Protein AF-A0A0A0KUV8-F1 (afdb_monomer)

Solvent-accessible surface area (backbone atoms only — not comparable to full-atom values): 6748 Å² total; per-residue (Å²): 135,83,84,74,81,71,71,71,56,61,57,55,53,50,52,52,52,51,50,50,51,52,51,51,51,51,49,51,52,51,52,51,51,54,52,56,64,53,48,68,57,50,56,54,52,50,56,54,51,54,50,55,53,51,50,54,52,49,53,54,52,50,32,60,76,71,64,42,37,48,42,76,85,82,55,50,79,42,79,81,94,67,88,70,51,74,42,73,45,98,88,69,51,51,26,27,61,82,77,41,45,76,58,52,99,83,66,76,76,88,127

Nearest PDB structures (foldseek):
  7m4m-assembly2_B  TM=6.767E-01  e=3.818E-03  Homo sapiens
  7m4m-assembly1_A  TM=6.383E-01  e=3.567E-03  Homo sapiens
  7m4n-assembly2_B  TM=6.510E-01  e=1.824E-02  Homo sapiens
  7m4o-assembly1_A  TM=6.230E-01  e=2.236E-02  Homo sapiens
  7m4n-assembly1_A  TM=6.030E-01  e=2.562E-02  Homo sapiens

pLDDT: mean 83.71, std 13.89, range [40.53, 96.44]

InterPro domains:
  IPR002867 IBR domain [PF01485] (62-109)
  IPR031127 E3 ubiquitin ligase RBR family [PTHR11685] (54-103)

Structure (mmCIF, N/CA/C/O backbone):
data_AF-A0A0A0KUV8-F1
#
_entry.id   AF-A0A0A0KUV8-F1
#
loop_
_atom_site.group_PDB
_atom_site.id
_atom_site.type_symbol
_atom_site.label_atom_id
_atom_site.label_alt_id
_atom_site.label_comp_id
_atom_site.label_asym_id
_atom_site.label_entity_id
_atom_site.label_seq_id
_atom_site.pdbx_PDB_ins_code
_atom_site.Cartn_x
_atom_site.Cartn_y
_atom_site.Cartn_z
_atom_site.occupancy
_atom_site.B_iso_or_equiv
_atom_site.auth_seq_id
_atom_site.auth_comp_id
_atom_site.auth_asym_id
_atom_site.auth_atom_id
_atom_site.pdbx_PDB_model_num
ATOM 1 N N . MET A 1 1 ? -65.219 18.310 61.272 1.00 40.53 1 MET A N 1
ATOM 2 C CA . MET A 1 1 ? -63.975 18.669 60.551 1.00 40.53 1 MET A CA 1
ATOM 3 C C . MET A 1 1 ? -64.174 18.464 59.055 1.00 40.53 1 MET A C 1
ATOM 5 O O . MET A 1 1 ? -64.633 17.396 58.676 1.00 40.53 1 MET A O 1
ATOM 9 N N . ARG A 1 2 ? -63.861 19.456 58.209 1.00 44.06 2 ARG A N 1
ATOM 10 C CA . ARG A 1 2 ? -63.798 19.262 56.747 1.00 44.06 2 ARG A CA 1
ATOM 11 C C . ARG A 1 2 ? -62.391 18.770 56.379 1.00 44.06 2 ARG A C 1
ATOM 13 O O . ARG A 1 2 ? -61.445 19.455 56.762 1.00 44.06 2 ARG A O 1
ATOM 20 N N . PRO A 1 3 ? -62.220 17.637 55.678 1.00 51.62 3 PRO A N 1
ATOM 21 C CA . PRO A 1 3 ? -60.899 17.212 55.233 1.00 51.62 3 PRO A CA 1
ATOM 22 C C . PRO A 1 3 ? -60.400 18.121 54.095 1.00 51.62 3 PRO A C 1
ATOM 24 O O . PRO A 1 3 ? -61.163 18.518 53.211 1.00 51.62 3 PRO A O 1
ATOM 27 N N . CYS A 1 4 ? -59.120 18.496 54.157 1.00 47.84 4 CYS A N 1
ATOM 28 C CA . CYS A 1 4 ? -58.448 19.381 53.205 1.00 47.84 4 CYS A CA 1
ATOM 29 C C . CYS A 1 4 ? -58.255 18.694 51.841 1.00 47.84 4 CYS A C 1
ATOM 31 O O . CYS A 1 4 ? -57.723 17.589 51.770 1.00 47.84 4 CYS A O 1
ATOM 33 N N . LYS A 1 5 ? -58.611 19.385 50.749 1.00 54.66 5 LYS A N 1
ATOM 34 C CA . LYS A 1 5 ? -58.499 18.907 49.353 1.00 54.66 5 LYS A CA 1
ATOM 35 C C . LYS A 1 5 ? -57.054 18.642 48.880 1.00 54.66 5 LYS A C 1
ATOM 37 O O . LYS A 1 5 ? -56.865 18.026 47.840 1.00 54.66 5 LYS A O 1
ATOM 42 N N . ASN A 1 6 ? -56.044 19.063 49.645 1.00 56.22 6 ASN A N 1
ATOM 43 C CA . ASN A 1 6 ? -54.643 19.107 49.203 1.00 56.22 6 ASN A CA 1
ATOM 44 C C . ASN A 1 6 ? -53.8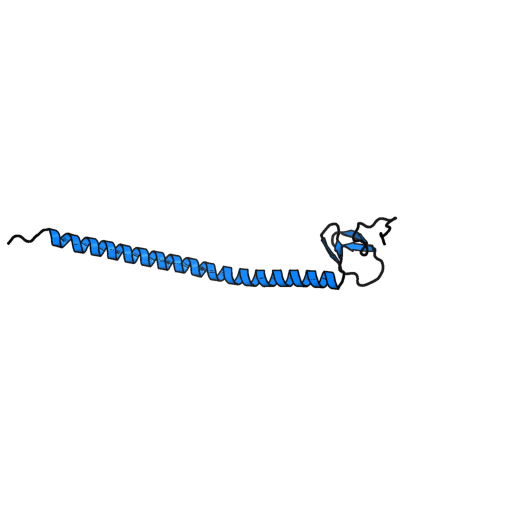84 17.768 49.299 1.00 56.22 6 ASN A C 1
ATOM 46 O O . ASN A 1 6 ? -52.790 17.661 48.757 1.00 56.22 6 ASN A O 1
ATOM 50 N N . ALA A 1 7 ? -54.427 16.743 49.964 1.00 48.47 7 ALA A N 1
ATOM 51 C CA . ALA A 1 7 ? -53.744 15.450 50.101 1.00 48.47 7 ALA A CA 1
ATOM 52 C C . ALA A 1 7 ? -53.826 14.570 48.835 1.00 48.47 7 ALA A C 1
ATOM 54 O O . ALA A 1 7 ? -53.035 13.649 48.673 1.00 48.47 7 ALA A O 1
ATOM 55 N N . MET A 1 8 ? -54.754 14.868 47.917 1.00 48.50 8 MET A N 1
ATOM 56 C CA . MET A 1 8 ? -55.062 14.022 46.753 1.00 48.50 8 MET A CA 1
ATOM 57 C C . MET A 1 8 ? -54.264 14.391 45.482 1.00 48.50 8 MET A C 1
ATOM 59 O O . MET A 1 8 ? -54.357 13.705 44.464 1.00 48.50 8 MET A O 1
ATOM 63 N N . GLU A 1 9 ? -53.466 15.463 45.534 1.00 52.78 9 GLU A N 1
ATOM 64 C CA . GLU A 1 9 ? -52.619 15.936 44.424 1.00 52.78 9 GLU A CA 1
ATOM 65 C C . GLU A 1 9 ? -51.208 15.302 44.455 1.00 52.78 9 GLU A C 1
ATOM 67 O O . GLU A 1 9 ? -50.595 15.089 43.410 1.00 52.78 9 GLU A O 1
ATOM 72 N N . LEU A 1 10 ? -50.709 14.945 45.648 1.00 53.06 10 LEU A N 1
ATOM 73 C CA . LEU A 1 10 ? -49.363 14.391 45.882 1.00 53.06 10 LEU A CA 1
ATOM 74 C C . LEU A 1 10 ? -49.197 12.940 45.403 1.00 53.06 10 LEU A C 1
ATOM 76 O O . LEU A 1 10 ? -48.111 12.549 44.983 1.00 53.06 10 LEU A O 1
ATOM 80 N N . GLU A 1 11 ? -50.260 12.136 45.410 1.00 54.56 1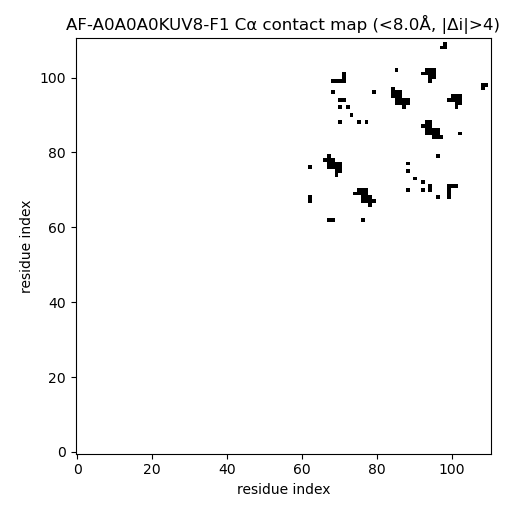1 GLU A N 1
ATOM 81 C CA . GLU A 1 11 ? -50.197 10.776 44.860 1.00 54.56 11 GLU A CA 1
ATOM 82 C C . GLU A 1 11 ? -50.198 10.782 43.325 1.00 54.56 11 GLU A C 1
ATOM 84 O O . GLU A 1 11 ? -49.495 9.988 42.701 1.00 54.56 11 GLU A O 1
ATOM 89 N N . LYS A 1 12 ? -50.913 11.721 42.691 1.00 60.47 12 LYS A N 1
ATOM 90 C CA . LYS A 1 12 ? -50.958 11.841 41.223 1.00 60.47 12 LYS A CA 1
ATOM 91 C C . LYS A 1 12 ? -49.612 12.268 40.641 1.00 60.47 12 LYS A C 1
ATOM 93 O O . LYS A 1 12 ? -49.195 11.734 39.614 1.00 60.47 12 LYS A O 1
ATOM 98 N N . THR A 1 13 ? -48.908 13.183 41.309 1.00 62.12 13 THR A N 1
ATOM 99 C CA . THR A 1 13 ? -47.541 13.568 40.929 1.00 62.12 13 THR A CA 1
ATOM 100 C C . THR A 1 13 ? -46.558 12.415 41.129 1.00 62.12 13 THR A C 1
ATOM 102 O O . THR A 1 13 ? -45.715 12.187 40.265 1.00 62.12 13 THR A O 1
ATOM 105 N N . LEU A 1 14 ? -46.709 11.615 42.192 1.00 68.94 14 LEU A N 1
ATOM 106 C CA . LEU A 1 14 ? -45.886 10.425 42.430 1.00 68.94 14 LEU A CA 1
ATOM 107 C C . LEU A 1 14 ? -46.087 9.346 41.350 1.00 68.94 14 LEU A C 1
ATOM 109 O O . LEU A 1 14 ? -45.110 8.785 40.853 1.00 68.94 14 LEU A O 1
ATOM 113 N N . PHE A 1 15 ? -47.333 9.089 40.937 1.00 73.38 15 PHE A N 1
ATOM 114 C CA . PHE A 1 15 ? -47.645 8.172 39.834 1.00 73.38 15 PHE A CA 1
ATOM 115 C C . PHE A 1 15 ? -47.064 8.655 38.503 1.00 73.38 15 PHE A C 1
ATOM 117 O O . PHE A 1 15 ? -46.488 7.861 37.758 1.00 73.38 15 PHE A O 1
ATOM 124 N N . PHE A 1 16 ? -47.154 9.956 38.229 1.00 75.94 16 PHE A N 1
ATOM 125 C CA . PHE A 1 16 ? -46.599 10.559 37.021 1.00 75.94 16 PHE A CA 1
ATOM 126 C C . PHE A 1 16 ? -45.065 10.464 36.978 1.00 75.94 16 PHE A C 1
ATOM 128 O O . PHE A 1 16 ? -44.494 10.066 35.965 1.00 75.94 16 PHE A O 1
ATOM 135 N N . VAL A 1 17 ? -44.390 10.733 38.100 1.00 79.38 17 VAL A N 1
ATOM 136 C CA . VAL A 1 17 ? -42.928 10.603 38.230 1.00 79.38 17 VAL A CA 1
ATOM 137 C C . VAL A 1 17 ? -42.482 9.140 38.132 1.00 79.38 17 VAL A C 1
ATOM 139 O O . VAL A 1 17 ? -41.486 8.848 37.474 1.00 79.38 17 VAL A O 1
ATOM 142 N N . LYS A 1 18 ? -43.233 8.196 38.716 1.00 85.06 18 LYS A N 1
ATOM 143 C CA . LYS A 1 18 ? -42.970 6.751 38.598 1.00 85.06 18 LYS A CA 1
ATOM 144 C C . LYS A 1 18 ? -43.112 6.271 37.149 1.00 85.06 18 LYS A C 1
ATOM 146 O O . LYS A 1 18 ? -42.288 5.491 36.676 1.00 85.06 18 LYS A O 1
ATOM 151 N N . TRP A 1 19 ? -44.134 6.753 36.441 1.00 85.19 19 TRP A N 1
ATOM 152 C CA . TRP A 1 19 ? -44.367 6.443 35.031 1.00 85.19 19 TRP A CA 1
ATOM 153 C C . TRP A 1 19 ? -43.253 7.002 34.143 1.00 85.19 19 TRP A C 1
ATOM 155 O O . TRP A 1 19 ? -42.695 6.274 33.324 1.00 85.19 19 TRP A O 1
ATOM 165 N N . LEU A 1 20 ? -42.854 8.254 34.377 1.00 88.31 20 LEU A N 1
ATOM 166 C CA . LEU A 1 20 ? -41.745 8.893 33.675 1.00 88.31 20 LEU A CA 1
ATOM 167 C C . LEU A 1 20 ? -40.411 8.178 33.936 1.00 88.31 20 LEU A C 1
ATOM 169 O O . LEU A 1 20 ? -39.649 7.953 33.003 1.00 88.31 20 LEU A O 1
ATOM 173 N N . PHE A 1 21 ? -40.143 7.760 35.175 1.00 91.75 21 PHE A N 1
ATOM 174 C CA . PHE A 1 21 ? -38.945 6.991 35.518 1.00 91.75 21 PHE A CA 1
ATOM 175 C C . PHE A 1 21 ? -38.911 5.634 34.806 1.00 91.75 21 PHE A C 1
ATOM 177 O O . PHE A 1 21 ? -37.886 5.270 34.238 1.00 91.75 21 PHE A O 1
ATOM 184 N N . ASN A 1 22 ? -40.035 4.913 34.767 1.00 85.62 22 ASN A N 1
ATOM 185 C CA . ASN A 1 22 ? -40.139 3.645 34.041 1.00 85.62 22 ASN A CA 1
ATOM 186 C C . ASN A 1 22 ? -39.985 3.833 32.524 1.00 85.62 22 ASN A C 1
ATOM 188 O O . ASN A 1 22 ? -39.334 3.022 31.868 1.00 85.62 22 ASN A O 1
ATOM 192 N N . PHE A 1 23 ? -40.540 4.913 31.970 1.00 91.44 23 PHE A N 1
ATOM 193 C CA . PHE A 1 23 ? -40.410 5.251 30.555 1.00 91.44 23 PHE A CA 1
ATOM 194 C C . PHE A 1 23 ? -38.963 5.598 30.184 1.00 91.44 23 PHE A C 1
ATOM 196 O O . PHE A 1 23 ? -38.423 5.058 29.220 1.00 91.44 23 PHE A O 1
ATOM 203 N N . ILE A 1 24 ? -38.305 6.434 30.990 1.00 94.62 24 ILE A N 1
ATOM 204 C CA . ILE A 1 24 ? -36.893 6.787 30.813 1.00 94.62 24 ILE A CA 1
ATOM 205 C C . ILE A 1 24 ? -36.010 5.547 30.977 1.00 94.62 24 ILE A C 1
ATOM 207 O O . ILE A 1 24 ? -35.138 5.319 30.147 1.00 94.62 24 ILE A O 1
ATOM 211 N N . LEU A 1 25 ? -36.252 4.710 31.988 1.00 93.44 25 LEU A N 1
ATOM 212 C CA . LEU A 1 25 ? -35.498 3.476 32.205 1.00 93.44 25 LEU A CA 1
ATOM 213 C C . LEU A 1 25 ? -35.649 2.514 31.019 1.00 93.44 25 LEU A C 1
ATOM 215 O O . LEU A 1 25 ? -34.655 1.980 30.533 1.00 93.44 25 LEU A O 1
ATOM 219 N N . SER A 1 26 ? -36.867 2.350 30.498 1.00 93.19 26 SER A N 1
ATOM 220 C CA . SER A 1 26 ? -37.131 1.542 29.303 1.00 93.19 26 SER A CA 1
ATOM 221 C C . SER A 1 26 ? -36.427 2.099 28.063 1.00 93.19 26 SER A C 1
ATOM 223 O O . SER A 1 26 ? -35.873 1.331 27.277 1.00 93.19 26 SER A O 1
ATOM 225 N N . LEU A 1 27 ? -36.422 3.424 27.885 1.00 94.19 27 LEU A N 1
ATOM 226 C CA . LEU A 1 27 ? -35.736 4.080 26.774 1.00 94.19 27 LEU A CA 1
ATOM 227 C C . LEU A 1 27 ? -34.216 3.908 26.882 1.00 94.19 27 LEU A C 1
ATOM 229 O O . LEU A 1 27 ? -33.571 3.564 25.898 1.00 94.19 27 LEU A O 1
ATOM 233 N N . VAL A 1 28 ? -33.646 4.080 28.077 1.00 93.62 28 VAL A N 1
ATOM 234 C CA . VAL A 1 28 ? -32.214 3.872 28.340 1.00 93.62 28 VAL A CA 1
ATOM 235 C C . VAL A 1 28 ? -31.818 2.420 28.071 1.00 93.62 28 VAL A C 1
ATOM 237 O O . VAL A 1 28 ? -30.821 2.188 27.393 1.00 93.62 28 VAL A O 1
ATOM 240 N N . ILE A 1 29 ? -32.613 1.442 28.518 1.00 91.81 29 ILE A N 1
ATOM 241 C CA . ILE A 1 29 ? -32.375 0.016 28.239 1.00 91.81 29 ILE A CA 1
ATOM 242 C C . ILE A 1 29 ? -32.399 -0.258 26.728 1.00 91.81 29 ILE A C 1
ATOM 244 O O . ILE A 1 29 ? -31.504 -0.930 26.213 1.00 91.81 29 ILE A O 1
ATOM 248 N N . TYR A 1 30 ? -33.375 0.294 26.001 1.00 90.81 30 TYR A N 1
ATOM 249 C CA . TYR A 1 30 ? -33.461 0.150 24.546 1.00 90.81 30 TYR A CA 1
ATOM 250 C C . TYR A 1 30 ? -32.261 0.785 23.826 1.00 90.81 30 TYR A C 1
ATOM 252 O O . TYR A 1 30 ? -31.675 0.172 22.934 1.00 90.81 30 TYR A O 1
ATOM 260 N N . LEU A 1 31 ? -31.838 1.980 24.248 1.00 90.19 31 LEU A N 1
ATOM 261 C CA . LEU A 1 31 ? -30.658 2.653 23.702 1.00 90.19 31 LEU A CA 1
ATOM 262 C C . LEU A 1 31 ? -29.370 1.862 23.970 1.00 90.19 31 LEU A C 1
ATOM 264 O O . LEU A 1 31 ? -28.550 1.732 23.066 1.00 90.19 31 LEU A O 1
ATOM 268 N N . VAL A 1 32 ? -29.207 1.285 25.166 1.00 89.56 32 VAL A N 1
ATOM 269 C CA . VAL A 1 32 ? -28.071 0.405 25.497 1.00 89.56 32 VAL A CA 1
ATOM 270 C C . VAL A 1 32 ? -28.083 -0.860 24.634 1.00 89.56 32 VAL A C 1
ATOM 272 O O . VAL A 1 32 ? -27.042 -1.273 24.128 1.00 89.56 32 VAL A O 1
ATOM 275 N N . TYR A 1 33 ? -29.250 -1.465 24.405 1.00 87.56 33 TYR A N 1
ATOM 276 C CA . TYR A 1 33 ? -29.371 -2.613 23.505 1.00 87.56 33 TYR A CA 1
ATOM 277 C C . TYR A 1 33 ? -28.946 -2.260 22.068 1.00 87.56 33 TYR A C 1
ATOM 279 O O . TYR A 1 33 ? -28.178 -2.998 21.446 1.00 87.56 33 TYR A O 1
ATOM 287 N N . LEU A 1 34 ? -29.375 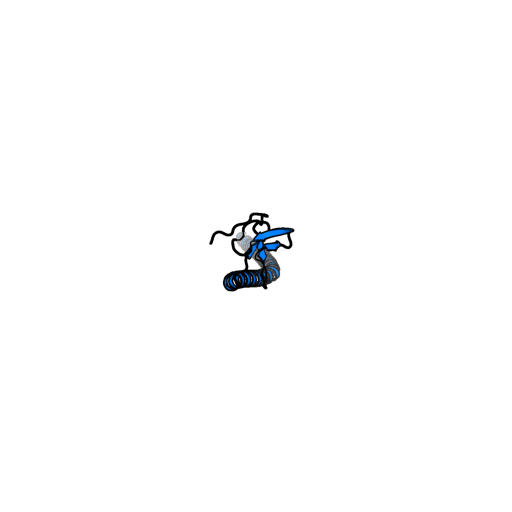-1.097 21.562 1.00 84.50 34 LEU A N 1
ATOM 288 C CA . LEU A 1 34 ? -28.969 -0.598 20.248 1.00 84.50 34 LEU A CA 1
ATOM 289 C C . LEU A 1 34 ? -27.459 -0.331 20.160 1.00 84.50 34 LEU A C 1
ATOM 291 O O . LEU A 1 34 ? -26.847 -0.688 19.156 1.00 84.50 34 LEU A O 1
ATOM 295 N N . THR A 1 35 ? -26.825 0.258 21.180 1.00 81.38 35 THR A N 1
ATOM 296 C CA . THR A 1 35 ? -25.373 0.514 21.150 1.00 81.38 35 THR A CA 1
ATOM 297 C C . THR A 1 35 ? -24.553 -0.775 21.218 1.00 81.38 35 THR A C 1
ATOM 299 O O . THR A 1 35 ? -23.622 -0.933 20.423 1.00 81.38 35 THR A O 1
ATOM 302 N N . LEU A 1 36 ? -24.941 -1.734 22.068 1.00 80.06 36 LEU A N 1
ATOM 303 C CA . LEU A 1 36 ? -24.309 -3.057 22.155 1.00 80.06 36 LEU A CA 1
ATOM 304 C C . LEU A 1 36 ? -24.398 -3.831 20.829 1.00 80.06 36 LEU A C 1
ATOM 306 O O . LEU A 1 36 ? -23.426 -4.469 20.416 1.00 80.06 36 LEU A O 1
ATOM 310 N N . ALA A 1 37 ? -25.524 -3.728 20.115 1.00 74.31 37 ALA A N 1
ATOM 311 C CA . ALA A 1 37 ? -25.691 -4.338 18.796 1.00 74.31 37 ALA A CA 1
ATOM 312 C C . ALA A 1 37 ? -24.734 -3.747 17.737 1.00 74.31 37 ALA A C 1
ATOM 314 O O . ALA A 1 37 ? -24.267 -4.465 16.847 1.00 74.31 37 ALA A O 1
ATOM 315 N N . VAL A 1 38 ? -24.388 -2.457 17.839 1.00 69.56 38 VAL A N 1
ATOM 316 C CA . VAL A 1 38 ? -23.439 -1.794 16.924 1.00 69.56 38 VAL A CA 1
ATOM 317 C C . VAL A 1 38 ? -21.977 -2.126 17.274 1.00 69.56 38 VAL A C 1
ATOM 319 O O . VAL A 1 38 ? -21.121 -2.187 16.384 1.00 69.56 38 VAL A O 1
ATOM 322 N N . ASP A 1 39 ? -21.663 -2.402 18.541 1.00 64.25 39 ASP A N 1
ATOM 323 C CA . ASP A 1 39 ? -20.298 -2.720 18.984 1.00 64.25 39 ASP A CA 1
ATOM 324 C C . ASP A 1 39 ? -19.761 -4.057 18.458 1.00 64.25 39 ASP A C 1
ATOM 326 O O . ASP A 1 39 ? -18.557 -4.180 18.202 1.00 64.25 39 ASP A O 1
ATOM 330 N N . HIS A 1 40 ? -20.634 -5.037 18.204 1.00 62.62 40 HIS A N 1
ATOM 331 C CA . HIS A 1 40 ? -20.216 -6.339 17.674 1.00 62.62 40 HIS A CA 1
ATOM 332 C C . HIS A 1 40 ? -19.594 -6.233 16.268 1.00 62.62 40 HIS A C 1
ATOM 334 O O . HIS A 1 40 ? -18.653 -6.953 15.939 1.00 62.62 40 HIS A O 1
ATOM 340 N N . LYS A 1 41 ? -20.059 -5.286 15.442 1.00 61.03 41 LYS A N 1
ATOM 341 C CA . LYS A 1 41 ? -19.500 -5.061 14.098 1.00 61.03 41 LYS A CA 1
ATOM 342 C C . LYS A 1 41 ? -18.268 -4.152 14.123 1.00 61.03 41 LYS A C 1
ATOM 344 O O . LYS A 1 41 ? -17.335 -4.374 13.355 1.00 61.03 41 LYS A O 1
ATOM 349 N N . ARG A 1 42 ? -18.212 -3.169 15.033 1.00 73.19 42 ARG A N 1
ATOM 350 C CA . ARG A 1 42 ? -17.094 -2.208 15.109 1.00 73.19 42 ARG A CA 1
ATOM 351 C C . ARG A 1 42 ? -15.777 -2.825 15.582 1.00 73.19 42 ARG A C 1
ATOM 353 O O . ARG A 1 42 ? -14.738 -2.516 15.002 1.00 73.19 42 ARG A O 1
ATOM 360 N N . LYS A 1 43 ? -15.795 -3.720 16.580 1.00 77.81 43 LYS A N 1
ATOM 361 C CA . LYS A 1 43 ? -14.563 -4.383 17.062 1.00 77.81 43 LYS A CA 1
ATOM 362 C C . LYS A 1 43 ? -13.903 -5.233 15.975 1.00 77.81 43 LYS A C 1
ATOM 364 O O . LYS A 1 43 ? -12.693 -5.140 15.786 1.00 77.81 43 LYS A O 1
ATOM 369 N N . ALA A 1 44 ? -14.698 -6.001 15.229 1.00 78.38 44 ALA A N 1
ATOM 370 C CA . ALA A 1 44 ? -14.202 -6.809 14.117 1.00 78.38 44 ALA A CA 1
ATOM 371 C C . ALA A 1 44 ? -13.583 -5.936 13.012 1.00 78.38 44 ALA A C 1
ATOM 373 O O . ALA A 1 44 ? -12.464 -6.202 12.583 1.00 78.38 44 ALA A O 1
ATOM 374 N N . VAL A 1 45 ? -14.255 -4.847 12.615 1.00 82.00 45 VAL A N 1
ATOM 375 C CA . VAL A 1 45 ? -13.736 -3.900 11.611 1.00 82.00 45 VAL A CA 1
ATOM 376 C C . VAL A 1 45 ? -12.414 -3.268 12.058 1.00 82.00 45 VAL A C 1
ATOM 378 O O . VAL A 1 45 ? -11.492 -3.176 11.252 1.00 82.00 45 VAL A O 1
ATOM 381 N N . ARG A 1 46 ? -12.278 -2.887 13.337 1.00 86.94 46 ARG A N 1
ATOM 382 C CA . ARG A 1 46 ? -11.029 -2.312 13.865 1.00 86.94 46 ARG A CA 1
ATOM 383 C C . ARG A 1 46 ? -9.863 -3.299 13.784 1.00 86.94 46 ARG A C 1
ATOM 385 O O . ARG A 1 46 ? -8.795 -2.938 13.305 1.00 86.94 46 ARG A O 1
ATOM 392 N N . ILE A 1 47 ? -10.088 -4.550 14.191 1.00 87.19 47 ILE A N 1
ATOM 393 C CA . ILE A 1 47 ? -9.071 -5.612 14.142 1.00 87.19 47 ILE A CA 1
ATOM 394 C C . ILE A 1 47 ? -8.657 -5.909 12.695 1.00 87.19 47 ILE A C 1
ATOM 396 O O . ILE A 1 47 ? -7.468 -6.051 12.417 1.00 87.19 47 ILE A O 1
ATOM 400 N N . ILE A 1 48 ? -9.623 -5.996 11.773 1.00 88.19 48 ILE A N 1
ATOM 401 C CA . ILE A 1 48 ? -9.349 -6.235 10.348 1.00 88.19 48 ILE A CA 1
ATOM 402 C C . ILE A 1 48 ? -8.517 -5.083 9.770 1.00 88.19 48 ILE A C 1
ATOM 404 O O . ILE A 1 48 ? -7.511 -5.339 9.116 1.00 88.19 48 ILE A O 1
ATOM 408 N N . MET A 1 49 ? -8.886 -3.834 10.066 1.00 84.94 49 MET A N 1
ATOM 409 C CA . MET A 1 49 ? -8.182 -2.642 9.583 1.00 84.94 49 MET A CA 1
ATOM 410 C C . MET A 1 49 ? -6.746 -2.541 10.120 1.00 84.94 49 MET A C 1
ATOM 412 O O . MET A 1 49 ? -5.820 -2.249 9.370 1.00 84.94 49 MET A O 1
ATOM 416 N N . GLU A 1 50 ? -6.526 -2.793 11.414 1.00 90.62 50 GLU A N 1
ATOM 417 C CA . GLU A 1 50 ? -5.182 -2.748 12.010 1.00 90.62 50 GLU A CA 1
ATOM 418 C C . GLU A 1 50 ? -4.242 -3.790 11.375 1.00 90.62 50 GLU A C 1
ATOM 420 O O . GLU A 1 50 ? -3.073 -3.494 11.114 1.00 90.62 50 GLU A O 1
ATOM 425 N N . ARG A 1 51 ? -4.749 -4.998 11.087 1.00 89.00 51 ARG A N 1
ATOM 426 C CA . ARG A 1 51 ? -3.973 -6.059 10.424 1.00 89.00 51 ARG A CA 1
ATOM 427 C C . ARG A 1 51 ? -3.600 -5.685 8.992 1.00 89.00 51 ARG A C 1
ATOM 429 O O . ARG A 1 51 ? -2.418 -5.732 8.664 1.00 89.00 51 ARG A O 1
ATOM 436 N N . THR A 1 52 ? -4.565 -5.249 8.179 1.00 87.81 52 THR A N 1
ATOM 437 C CA . THR A 1 52 ? -4.308 -4.877 6.776 1.00 87.81 52 THR A CA 1
ATOM 438 C C . THR A 1 52 ? -3.348 -3.694 6.659 1.00 87.81 52 THR A C 1
ATOM 440 O O . THR A 1 52 ? -2.464 -3.702 5.804 1.00 87.81 52 THR A O 1
ATOM 443 N N . LEU A 1 53 ? -3.445 -2.702 7.554 1.00 87.56 53 LEU A N 1
ATOM 444 C CA . LEU A 1 53 ? -2.497 -1.583 7.614 1.00 87.56 53 LEU A CA 1
ATOM 445 C C . LEU A 1 53 ? -1.077 -2.044 7.963 1.00 87.56 53 LEU A C 1
ATOM 447 O O . LEU A 1 53 ? -0.105 -1.582 7.358 1.00 87.56 53 LEU A O 1
ATOM 451 N N . LYS A 1 54 ? -0.942 -2.961 8.929 1.00 91.12 54 LYS A N 1
ATOM 452 C CA . LYS A 1 54 ? 0.362 -3.501 9.329 1.00 91.12 54 LYS A CA 1
ATOM 453 C C . LYS A 1 54 ? 0.997 -4.329 8.211 1.00 91.12 54 LYS A C 1
ATOM 455 O O . LYS A 1 54 ? 2.187 -4.168 7.953 1.00 91.12 54 LYS A O 1
ATOM 460 N N . GLU A 1 55 ? 0.216 -5.168 7.534 1.00 89.75 55 GLU A N 1
ATOM 461 C CA . GLU A 1 55 ? 0.658 -5.947 6.371 1.00 89.75 55 GLU A CA 1
ATOM 462 C C . GLU A 1 55 ? 1.112 -5.032 5.227 1.00 89.75 55 GLU A C 1
ATOM 464 O O . GLU A 1 55 ? 2.226 -5.186 4.731 1.00 89.75 55 GLU A O 1
ATOM 469 N N . ALA A 1 56 ? 0.319 -4.015 4.875 1.00 86.88 56 ALA A N 1
ATOM 470 C CA . ALA A 1 56 ? 0.680 -3.046 3.842 1.00 86.88 56 ALA A CA 1
ATOM 471 C C . ALA A 1 56 ? 1.977 -2.286 4.178 1.00 86.88 56 ALA A C 1
ATOM 473 O O . ALA A 1 56 ? 2.848 -2.135 3.320 1.00 86.88 56 ALA A O 1
ATOM 474 N N . SER A 1 57 ? 2.149 -1.847 5.431 1.00 90.56 57 SER A N 1
ATOM 475 C CA . SER A 1 57 ? 3.396 -1.215 5.883 1.00 90.56 57 SER A CA 1
ATOM 476 C C . SER A 1 57 ? 4.590 -2.174 5.814 1.00 90.56 57 SER A C 1
ATOM 478 O O . SER A 1 57 ? 5.673 -1.761 5.401 1.00 90.56 57 SER A O 1
ATOM 480 N N . GLY A 1 58 ? 4.401 -3.447 6.177 1.00 91.81 58 GLY A N 1
ATOM 481 C CA . GLY A 1 58 ? 5.435 -4.479 6.080 1.00 91.81 58 GLY A CA 1
ATOM 482 C C . GLY A 1 58 ? 5.882 -4.731 4.640 1.00 91.81 58 GLY A C 1
ATOM 483 O O . GLY A 1 58 ? 7.079 -4.720 4.367 1.00 91.81 58 GLY A O 1
ATOM 484 N N . ILE A 1 59 ? 4.931 -4.863 3.709 1.00 90.12 59 ILE A N 1
ATOM 485 C CA . ILE A 1 59 ? 5.210 -5.034 2.274 1.00 90.12 59 ILE A CA 1
ATOM 486 C C . ILE A 1 59 ? 5.999 -3.838 1.730 1.00 90.12 59 ILE A C 1
ATOM 488 O O . ILE A 1 59 ? 6.942 -4.018 0.965 1.00 90.12 59 ILE A O 1
ATOM 492 N N . MET A 1 60 ? 5.654 -2.618 2.147 1.00 89.94 60 MET A N 1
ATOM 493 C CA . MET A 1 60 ? 6.361 -1.413 1.712 1.00 89.94 60 MET A CA 1
ATOM 494 C C . MET A 1 60 ? 7.809 -1.347 2.202 1.00 89.94 60 MET A C 1
ATOM 496 O O . MET A 1 60 ? 8.679 -0.952 1.432 1.00 89.94 60 MET A O 1
ATOM 500 N N . LYS A 1 61 ? 8.072 -1.756 3.447 1.00 92.62 61 LYS A N 1
ATOM 501 C 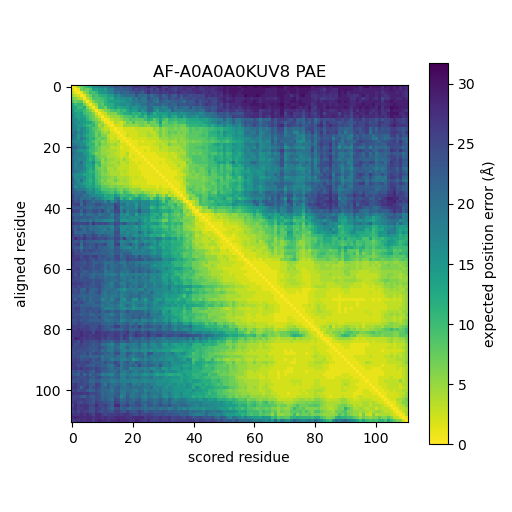CA . LYS A 1 61 ? 9.440 -1.837 3.983 1.00 92.62 61 LYS A CA 1
ATOM 502 C C . LYS A 1 61 ? 10.260 -2.904 3.267 1.00 92.62 61 LYS A C 1
ATOM 504 O O . LYS A 1 61 ? 11.366 -2.625 2.822 1.00 92.62 61 LYS A O 1
ATOM 509 N N . LEU A 1 62 ? 9.681 -4.090 3.078 1.00 92.56 62 LEU A N 1
ATOM 510 C CA . LEU A 1 62 ? 10.333 -5.174 2.346 1.00 92.56 62 LEU A CA 1
ATOM 511 C C . LEU A 1 62 ? 10.668 -4.758 0.907 1.00 92.56 62 LEU A C 1
ATOM 513 O O . LEU A 1 62 ? 11.757 -5.037 0.419 1.00 92.56 62 LEU A O 1
ATOM 517 N N . ALA A 1 63 ? 9.756 -4.051 0.238 1.00 92.31 63 ALA A N 1
ATOM 518 C CA . ALA A 1 63 ? 9.986 -3.532 -1.105 1.00 92.31 63 ALA A CA 1
ATOM 519 C C . ALA A 1 63 ? 11.175 -2.559 -1.168 1.00 92.31 63 ALA A C 1
ATOM 521 O O . ALA A 1 63 ? 11.917 -2.567 -2.148 1.00 92.31 63 ALA A O 1
ATOM 522 N N . GLU A 1 64 ? 11.372 -1.733 -0.141 1.00 89.94 64 GLU A N 1
ATOM 523 C CA . GLU A 1 64 ? 12.515 -0.822 -0.048 1.00 89.94 64 GLU A CA 1
ATOM 524 C C . GLU A 1 64 ? 13.828 -1.588 0.175 1.00 89.94 64 GLU A C 1
ATOM 526 O O . GLU A 1 64 ? 14.801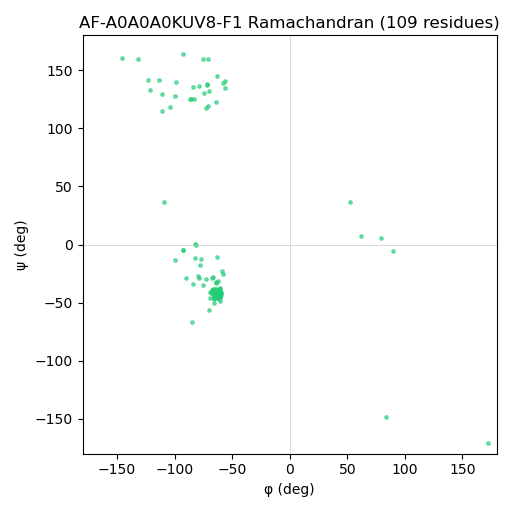 -1.362 -0.547 1.00 89.94 64 GLU A O 1
ATOM 531 N N . GLU A 1 65 ? 13.828 -2.557 1.095 1.00 92.06 65 GLU A N 1
ATOM 532 C CA . GLU A 1 65 ? 14.975 -3.428 1.388 1.00 92.06 65 GLU A CA 1
ATOM 533 C C . GLU A 1 65 ? 15.406 -4.245 0.158 1.00 92.06 65 GLU A C 1
ATOM 535 O O . GLU A 1 65 ? 16.588 -4.291 -0.189 1.00 92.06 65 GLU A O 1
ATOM 540 N N . MET A 1 66 ? 14.437 -4.827 -0.553 1.00 90.38 66 MET A N 1
ATOM 541 C CA . MET A 1 66 ? 14.657 -5.631 -1.760 1.00 90.38 66 MET A CA 1
ATOM 542 C C . MET A 1 66 ? 14.823 -4.790 -3.034 1.00 90.38 66 MET A C 1
ATOM 544 O O . MET A 1 66 ? 14.994 -5.336 -4.127 1.00 90.38 66 MET A O 1
ATOM 548 N N . LYS A 1 67 ? 14.769 -3.455 -2.924 1.00 90.06 67 LYS A N 1
ATOM 549 C CA . LYS A 1 67 ? 14.835 -2.512 -4.055 1.00 90.06 67 LYS A CA 1
ATOM 550 C C . LYS A 1 67 ? 13.822 -2.833 -5.160 1.00 90.06 67 LYS A C 1
ATOM 552 O O . LYS A 1 67 ? 14.111 -2.667 -6.350 1.00 90.06 67 LYS A O 1
ATOM 557 N N . TRP A 1 68 ? 12.635 -3.288 -4.772 1.00 94.06 68 TRP A N 1
ATOM 558 C CA . TRP A 1 68 ? 11.505 -3.447 -5.677 1.00 94.06 68 TRP A CA 1
ATOM 559 C C . TRP A 1 68 ? 11.091 -2.094 -6.242 1.00 94.06 68 TRP A C 1
ATOM 561 O O . TRP A 1 68 ? 11.167 -1.055 -5.581 1.00 94.06 68 TRP A O 1
ATOM 571 N N . LYS A 1 69 ? 10.659 -2.093 -7.500 1.00 92.31 69 LYS A N 1
ATOM 572 C CA . LYS A 1 69 ? 10.345 -0.859 -8.223 1.00 92.31 69 LYS A CA 1
ATOM 573 C C . LYS A 1 69 ? 8.868 -0.781 -8.516 1.00 92.31 69 LYS A C 1
ATOM 575 O O . LYS A 1 69 ? 8.234 -1.773 -8.855 1.00 92.31 69 LYS A O 1
ATOM 580 N N . ARG A 1 70 ? 8.315 0.424 -8.407 1.00 94.19 70 ARG A N 1
ATOM 581 C CA . ARG A 1 70 ? 6.935 0.682 -8.808 1.00 94.19 70 ARG A CA 1
ATOM 582 C C . ARG A 1 70 ? 6.875 0.957 -10.301 1.00 94.19 70 ARG A C 1
ATOM 584 O O . ARG A 1 70 ? 7.665 1.747 -10.810 1.00 94.19 70 ARG A O 1
ATOM 591 N N . CYS A 1 71 ? 5.900 0.356 -10.970 1.00 95.62 71 CYS A N 1
ATOM 592 C CA . CYS A 1 71 ? 5.553 0.711 -12.340 1.00 95.62 71 CYS A CA 1
ATOM 593 C C . CYS A 1 71 ? 5.216 2.218 -12.430 1.00 95.62 71 CYS A C 1
ATOM 595 O O . CYS A 1 71 ? 4.470 2.713 -11.575 1.00 95.62 71 CYS A O 1
ATOM 597 N N . PRO A 1 72 ? 5.723 2.960 -13.434 1.00 95.12 72 PRO A N 1
ATOM 598 C CA . PRO A 1 72 ? 5.425 4.383 -13.589 1.00 95.12 72 PRO A CA 1
ATOM 599 C C . PRO A 1 72 ? 3.935 4.656 -13.835 1.00 95.12 72 PRO A C 1
ATOM 601 O O . PRO A 1 72 ? 3.435 5.656 -13.316 1.00 95.12 72 PRO A O 1
ATOM 604 N N . ASP A 1 73 ? 3.224 3.739 -14.497 1.00 95.50 73 ASP A N 1
ATOM 605 C CA . ASP A 1 73 ? 1.803 3.877 -14.833 1.00 95.50 73 ASP A CA 1
ATOM 606 C C . ASP A 1 73 ? 0.876 3.435 -13.698 1.00 95.50 73 ASP A C 1
ATOM 608 O O . ASP A 1 73 ? 0.186 4.250 -13.091 1.00 95.50 73 ASP A O 1
ATOM 612 N N . CYS A 1 74 ? 0.868 2.140 -13.367 1.00 95.94 74 CYS A N 1
ATOM 613 C CA . CYS A 1 74 ? -0.107 1.569 -12.429 1.00 95.94 74 CYS A CA 1
ATOM 614 C C . CYS A 1 74 ? 0.362 1.527 -10.966 1.00 95.94 74 CYS A C 1
ATOM 616 O O . CYS A 1 74 ? -0.399 1.125 -10.090 1.00 95.94 74 CYS A O 1
ATOM 618 N N . LYS A 1 75 ? 1.615 1.908 -10.686 1.00 93.75 75 LYS A N 1
ATOM 619 C CA . LYS A 1 75 ? 2.245 1.899 -9.349 1.00 93.75 75 LYS A CA 1
ATOM 620 C C . LYS A 1 75 ? 2.366 0.532 -8.661 1.00 93.75 75 LYS A C 1
ATOM 622 O O . LYS A 1 75 ? 2.835 0.491 -7.523 1.00 93.75 75 LYS A O 1
ATOM 627 N N . ASN A 1 76 ? 2.038 -0.568 -9.341 1.00 93.56 76 ASN A N 1
ATOM 628 C CA . ASN A 1 76 ? 2.286 -1.917 -8.830 1.00 93.56 76 ASN A CA 1
ATOM 629 C C . ASN A 1 76 ? 3.776 -2.127 -8.544 1.00 93.56 76 ASN A C 1
ATOM 631 O O . ASN A 1 76 ? 4.628 -1.685 -9.320 1.00 93.56 76 ASN A O 1
ATOM 635 N N . LEU A 1 77 ? 4.070 -2.797 -7.429 1.00 93.31 77 LEU A N 1
ATOM 636 C CA . LEU A 1 77 ? 5.423 -3.205 -7.074 1.00 93.31 77 LEU A CA 1
ATOM 637 C C . LEU A 1 77 ? 5.836 -4.378 -7.955 1.00 93.31 77 LEU A C 1
ATOM 639 O O . LEU A 1 77 ? 5.097 -5.349 -8.100 1.00 93.31 77 LEU A O 1
ATOM 643 N N . VAL A 1 78 ? 7.015 -4.261 -8.543 1.00 93.50 78 VAL A N 1
ATOM 644 C CA . VAL A 1 78 ? 7.608 -5.277 -9.395 1.00 93.50 78 VAL A CA 1
ATOM 645 C C . VAL A 1 78 ? 8.944 -5.676 -8.794 1.00 93.50 78 VAL A C 1
ATOM 647 O O . VAL A 1 78 ? 9.748 -4.819 -8.422 1.00 93.50 78 VAL A O 1
ATOM 650 N N . GLU A 1 79 ? 9.157 -6.982 -8.706 1.00 91.50 79 GLU A N 1
ATOM 651 C CA . GLU A 1 79 ? 10.420 -7.606 -8.338 1.00 91.50 79 GLU A CA 1
ATOM 652 C C . GLU A 1 79 ? 11.163 -8.047 -9.603 1.00 91.50 79 GLU A C 1
ATOM 654 O O . GLU A 1 79 ? 10.561 -8.569 -10.544 1.00 91.50 79 GLU A O 1
ATOM 659 N N . ARG A 1 80 ? 12.486 -7.863 -9.622 1.00 89.62 80 ARG A N 1
ATOM 660 C CA . ARG A 1 80 ? 13.364 -8.379 -10.676 1.00 89.62 80 ARG A CA 1
ATOM 661 C C . ARG A 1 80 ? 14.241 -9.494 -10.121 1.00 89.62 80 ARG A C 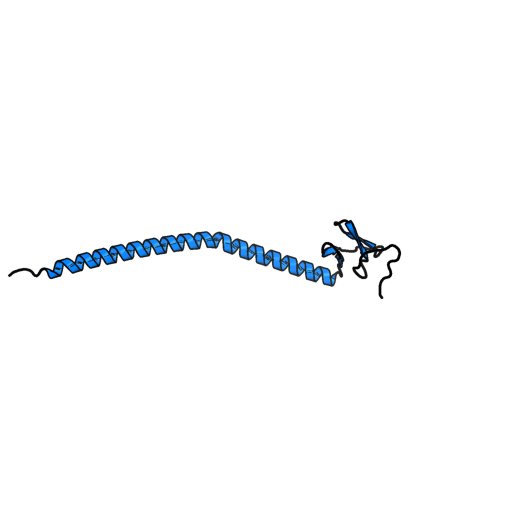1
ATOM 663 O O . ARG A 1 80 ? 15.129 -9.234 -9.319 1.00 89.62 80 ARG A O 1
ATOM 670 N N . ILE A 1 81 ? 14.040 -10.710 -10.623 1.00 84.00 81 ILE A N 1
ATOM 671 C CA . ILE A 1 81 ? 14.805 -11.901 -10.216 1.00 84.00 81 ILE A CA 1
ATOM 672 C C . ILE A 1 81 ? 16.181 -11.958 -10.918 1.00 84.00 81 ILE A C 1
ATOM 674 O O . ILE A 1 81 ? 17.141 -12.498 -10.377 1.00 84.00 81 ILE A O 1
ATOM 678 N N . GLY A 1 82 ? 16.317 -11.365 -12.110 1.00 83.56 82 GLY 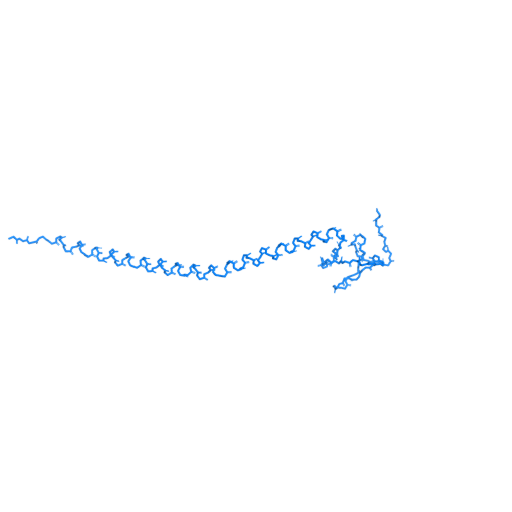A N 1
ATOM 679 C CA . GLY A 1 82 ? 17.578 -11.315 -12.862 1.00 83.56 82 GLY A CA 1
ATOM 680 C C . GLY A 1 82 ? 17.405 -10.742 -14.273 1.00 83.56 82 GLY A C 1
ATOM 681 O O . GLY A 1 82 ? 16.342 -10.225 -14.608 1.00 83.56 82 GLY A O 1
ATOM 682 N N . GLY A 1 83 ? 18.445 -10.816 -15.111 1.00 87.75 83 GLY A N 1
ATOM 683 C CA . GLY A 1 83 ? 18.361 -10.481 -16.545 1.00 87.75 83 GLY A CA 1
ATOM 684 C C . GLY A 1 83 ? 18.503 -8.992 -16.885 1.00 87.75 83 GLY A C 1
ATOM 685 O O . GLY A 1 83 ? 19.231 -8.272 -16.209 1.00 87.75 83 GLY A O 1
ATOM 686 N N . CYS A 1 84 ? 17.842 -8.536 -17.952 1.00 87.38 84 CYS A N 1
ATOM 687 C CA . CYS A 1 84 ? 17.857 -7.144 -18.430 1.00 87.38 84 CYS A CA 1
ATOM 688 C C . CYS A 1 84 ? 17.088 -6.194 -17.483 1.00 87.38 84 CYS A C 1
ATOM 690 O O . CYS A 1 84 ? 16.258 -6.635 -16.690 1.00 87.38 84 CYS A O 1
ATOM 692 N N . SER A 1 85 ? 17.353 -4.883 -17.550 1.00 90.69 85 SER A N 1
ATOM 693 C CA . SER A 1 85 ? 16.580 -3.861 -16.826 1.00 90.69 85 SER A CA 1
ATOM 694 C C . SER A 1 85 ? 15.230 -3.541 -17.480 1.00 90.69 85 SER A C 1
ATOM 696 O O . SER A 1 85 ? 14.401 -2.898 -16.843 1.00 90.69 85 SER A O 1
ATOM 698 N N . HIS A 1 86 ? 14.978 -3.982 -18.714 1.00 93.44 86 HIS A N 1
ATOM 699 C CA . HIS A 1 86 ? 13.685 -3.827 -19.385 1.00 93.44 86 HIS A CA 1
ATOM 700 C C . HIS A 1 86 ? 12.635 -4.761 -18.780 1.00 93.44 86 HIS A C 1
ATOM 702 O O . HIS A 1 86 ? 12.775 -5.980 -18.852 1.00 93.44 86 HIS A O 1
ATOM 708 N N . ILE A 1 87 ? 11.578 -4.191 -18.199 1.00 93.69 87 ILE A N 1
ATOM 709 C CA . ILE A 1 87 ? 10.483 -4.940 -17.578 1.00 93.69 87 ILE A CA 1
ATOM 710 C C . ILE A 1 87 ? 9.147 -4.563 -18.207 1.00 93.69 87 ILE A C 1
ATOM 712 O O . ILE A 1 87 ? 8.879 -3.395 -18.492 1.00 93.69 87 ILE A O 1
ATOM 716 N N . ILE A 1 88 ? 8.293 -5.573 -18.371 1.00 94.19 88 ILE A N 1
ATOM 717 C CA . ILE A 1 88 ? 6.895 -5.436 -18.773 1.00 94.19 88 ILE A CA 1
ATOM 718 C C . ILE A 1 88 ? 6.033 -5.638 -17.528 1.00 94.19 88 ILE A C 1
ATOM 720 O O . ILE A 1 88 ? 6.084 -6.690 -16.892 1.00 94.19 88 ILE A O 1
ATOM 724 N N . CYS A 1 89 ? 5.268 -4.620 -17.144 1.00 95.44 89 CYS A N 1
ATOM 725 C CA . CYS A 1 89 ? 4.341 -4.721 -16.022 1.00 95.44 89 CYS A CA 1
ATOM 726 C C . CYS A 1 89 ? 3.093 -5.528 -16.414 1.00 95.44 89 CYS A C 1
ATOM 728 O O . CYS A 1 89 ? 2.721 -5.581 -17.583 1.00 95.44 89 CYS A O 1
ATOM 730 N N . ILE A 1 90 ? 2.374 -6.059 -15.421 1.00 94.25 90 ILE A N 1
ATOM 731 C CA . ILE A 1 90 ? 1.078 -6.727 -15.615 1.00 94.25 90 ILE A CA 1
ATOM 732 C C . ILE A 1 90 ? 0.015 -5.823 -16.259 1.00 94.25 90 ILE A C 1
ATOM 734 O O . ILE A 1 90 ? -0.924 -6.324 -16.863 1.00 94.25 90 ILE A O 1
ATOM 738 N N . CYS A 1 91 ? 0.159 -4.497 -16.156 1.00 96.44 91 CYS A N 1
ATOM 739 C CA . CYS A 1 91 ? -0.719 -3.546 -16.840 1.00 96.44 91 CYS A CA 1
ATOM 740 C C . CYS A 1 91 ? -0.339 -3.317 -18.316 1.00 96.44 91 CYS A C 1
ATOM 742 O O . CYS A 1 91 ? -0.972 -2.505 -18.980 1.00 96.44 91 CYS A O 1
ATOM 744 N N . GLY A 1 92 ? 0.713 -3.976 -18.817 1.00 95.12 92 GLY A N 1
ATOM 745 C CA . GLY A 1 92 ? 1.216 -3.854 -20.188 1.00 95.12 92 GLY A CA 1
ATOM 746 C C . GLY A 1 92 ? 2.266 -2.759 -20.408 1.00 95.12 92 GLY A C 1
ATOM 747 O O . GLY A 1 92 ? 2.830 -2.670 -21.492 1.00 95.12 92 GLY A O 1
ATOM 748 N N . SER A 1 93 ? 2.575 -1.932 -19.405 1.00 95.94 93 SER A N 1
ATOM 749 C CA . SER A 1 93 ? 3.583 -0.873 -19.542 1.00 95.94 93 SER A CA 1
ATOM 750 C C . SER A 1 93 ? 5.000 -1.442 -19.591 1.00 95.94 93 SER A C 1
ATOM 752 O O . SER A 1 93 ? 5.357 -2.268 -18.745 1.00 95.94 93 SER A O 1
ATOM 754 N N . HIS A 1 94 ? 5.842 -0.913 -20.471 1.00 95.44 94 HIS A N 1
ATOM 755 C CA . HIS A 1 94 ? 7.266 -1.231 -20.509 1.00 95.44 94 HIS A CA 1
ATOM 756 C C . HIS A 1 94 ? 8.066 -0.127 -19.813 1.00 95.44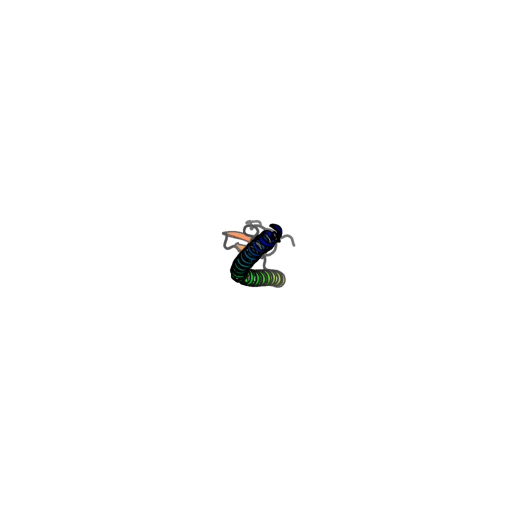 94 HIS A C 1
ATOM 758 O O . HIS A 1 94 ? 7.926 1.050 -20.148 1.00 95.44 94 HIS A O 1
ATOM 764 N N . PHE A 1 95 ? 8.923 -0.489 -18.862 1.00 95.38 95 PHE A N 1
ATOM 765 C CA . PHE A 1 95 ? 9.739 0.477 -18.127 1.00 95.38 95 PHE A CA 1
ATOM 766 C C . PHE A 1 95 ? 11.111 -0.098 -17.770 1.00 95.38 95 PHE A C 1
ATOM 768 O O . PHE A 1 95 ? 11.324 -1.312 -17.783 1.00 95.38 95 PHE A O 1
ATOM 775 N N . CYS A 1 96 ? 12.060 0.784 -17.474 1.00 94.38 96 CYS A N 1
ATOM 776 C CA . CYS A 1 96 ? 13.375 0.398 -16.992 1.00 94.38 96 CYS A CA 1
ATOM 777 C C . CYS A 1 96 ? 13.354 0.218 -15.473 1.00 94.38 96 CYS A C 1
ATOM 779 O O . CYS A 1 96 ? 13.025 1.137 -14.728 1.00 94.38 96 CYS A O 1
ATOM 781 N N . TYR A 1 97 ? 13.770 -0.947 -14.991 1.00 93.31 97 TYR A N 1
ATOM 782 C CA . TYR A 1 97 ? 13.852 -1.248 -13.566 1.00 93.31 97 TYR A CA 1
ATOM 783 C C . TYR A 1 97 ? 14.918 -0.420 -12.839 1.00 93.31 97 TYR A C 1
ATOM 785 O O . TYR A 1 97 ? 14.795 -0.147 -11.651 1.00 93.31 97 TYR A O 1
ATOM 793 N N . THR A 1 98 ? 15.978 0.003 -13.528 1.00 91.19 98 THR A N 1
ATOM 794 C CA . THR A 1 98 ? 17.062 0.764 -12.893 1.00 91.19 98 THR A CA 1
ATOM 795 C C . THR A 1 98 ? 16.590 2.168 -12.507 1.00 91.19 98 THR A C 1
ATOM 797 O O . THR A 1 98 ? 16.631 2.530 -11.329 1.00 91.19 98 THR A O 1
ATOM 800 N N . CYS A 1 99 ? 16.079 2.934 -13.475 1.00 91.50 99 CYS A N 1
ATOM 801 C CA . CYS A 1 99 ? 15.683 4.333 -13.281 1.00 91.50 99 CYS A CA 1
ATOM 802 C C . CYS A 1 99 ? 14.172 4.539 -13.065 1.00 91.50 99 CYS A C 1
ATOM 804 O O . CYS A 1 99 ? 13.761 5.603 -12.612 1.00 91.50 99 CYS A O 1
ATOM 806 N N . GLY A 1 100 ? 13.334 3.536 -13.340 1.00 91.56 100 GLY A N 1
ATOM 807 C CA . GLY A 1 100 ? 11.883 3.589 -13.131 1.00 91.56 100 GLY A CA 1
ATOM 808 C C . GLY A 1 100 ? 11.094 4.340 -14.208 1.00 91.56 100 GLY A C 1
ATOM 809 O O . GLY A 1 100 ? 9.889 4.523 -14.045 1.00 91.56 100 GLY A O 1
ATOM 810 N N . THR A 1 101 ? 11.735 4.783 -15.293 1.00 93.19 101 THR A N 1
ATOM 811 C CA . THR A 1 101 ? 11.078 5.523 -16.382 1.00 93.19 101 THR A CA 1
ATOM 812 C C . THR A 1 101 ? 10.609 4.598 -17.504 1.00 93.19 101 THR A C 1
ATOM 814 O O . THR A 1 101 ? 11.030 3.442 -17.597 1.00 93.19 101 THR A O 1
ATOM 817 N N . HIS A 1 102 ? 9.718 5.103 -18.360 1.00 94.50 102 HIS A N 1
ATOM 818 C CA . HIS A 1 102 ? 9.230 4.367 -19.525 1.00 94.50 102 HIS A CA 1
ATOM 819 C C . HIS A 1 102 ? 10.369 3.911 -20.434 1.00 94.50 102 HIS A C 1
ATOM 821 O O . HIS A 1 102 ? 11.334 4.638 -20.679 1.00 94.50 102 HIS A O 1
ATOM 827 N N . TRP A 1 103 ? 10.226 2.695 -20.952 1.00 94.31 103 TRP A N 1
ATOM 828 C CA . TRP A 1 103 ? 11.188 2.125 -21.877 1.00 94.31 103 TRP A CA 1
ATOM 829 C C . TRP A 1 103 ? 10.984 2.690 -23.283 1.00 94.31 103 TRP A C 1
ATOM 831 O O . TRP A 1 103 ? 9.860 2.748 -23.780 1.00 94.31 103 TRP A O 1
ATOM 841 N N . SER A 1 104 ? 12.081 3.042 -23.946 1.00 90.31 104 SER A N 1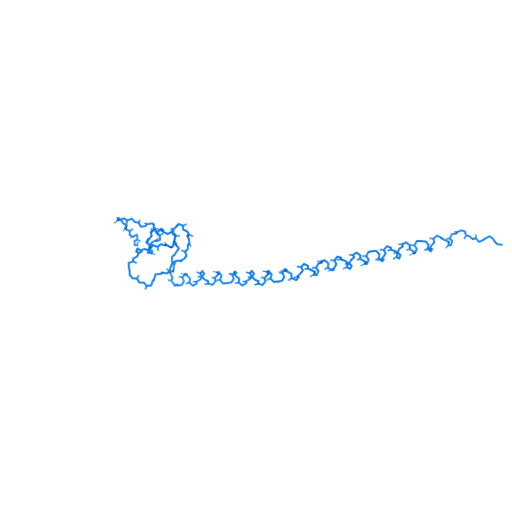
ATOM 842 C CA . SER A 1 104 ? 12.121 3.418 -25.359 1.00 90.31 104 SER A CA 1
ATOM 843 C C . SER A 1 104 ? 13.261 2.665 -26.065 1.00 90.31 104 SER A C 1
ATOM 845 O O . SER A 1 104 ? 14.186 2.195 -25.400 1.00 90.31 104 SER A O 1
ATOM 847 N N . PRO A 1 105 ? 13.238 2.525 -27.403 1.00 86.25 105 PRO A N 1
ATOM 848 C CA . PRO A 1 105 ? 14.323 1.868 -28.144 1.00 86.25 105 PRO A CA 1
ATOM 849 C C . PRO A 1 105 ? 15.703 2.518 -27.951 1.00 86.25 105 PRO A C 1
ATOM 851 O O . PRO A 1 105 ? 16.719 1.843 -28.069 1.00 86.25 105 PRO A O 1
ATOM 854 N N . HIS A 1 106 ? 15.731 3.811 -27.623 1.00 88.94 106 HIS A N 1
ATOM 855 C CA . HIS A 1 106 ? 16.939 4.594 -27.345 1.00 88.94 106 HIS A CA 1
ATOM 856 C C . HIS A 1 106 ? 17.038 4.951 -25.854 1.00 88.94 106 HIS A C 1
ATOM 858 O O . HIS A 1 106 ? 17.402 6.067 -25.494 1.00 88.94 106 HIS A O 1
ATOM 864 N N . HIS A 1 107 ? 16.615 4.040 -24.974 1.00 86.75 107 HIS A N 1
ATOM 865 C CA . HIS A 1 107 ? 16.605 4.296 -23.541 1.00 86.75 107 HIS A CA 1
ATOM 866 C C . HIS A 1 107 ? 18.025 4.324 -22.962 1.00 86.75 107 HIS A C 1
ATOM 868 O O . HIS A 1 107 ? 18.724 3.312 -22.954 1.00 86.75 107 HIS A O 1
ATOM 874 N N . GLU A 1 108 ? 18.398 5.464 -22.388 1.00 85.94 108 GLU A N 1
ATOM 875 C CA . GLU A 1 108 ? 19.631 5.646 -21.626 1.00 85.94 108 GLU A CA 1
ATOM 876 C C . GLU A 1 108 ? 19.292 5.851 -20.145 1.00 85.94 108 GLU A C 1
ATOM 878 O O . GLU A 1 108 ? 18.434 6.662 -19.783 1.00 85.94 108 GLU A O 1
ATOM 883 N N . CYS A 1 109 ? 19.946 5.084 -19.270 1.00 86.00 109 CYS A N 1
ATOM 884 C CA . CYS A 1 109 ? 19.801 5.251 -17.828 1.00 86.00 109 CYS A CA 1
ATOM 885 C C . CYS A 1 109 ? 20.732 6.365 -17.340 1.00 86.00 109 CYS A C 1
ATOM 887 O O . CYS A 1 109 ? 21.940 6.241 -17.548 1.00 86.00 109 CYS A O 1
ATOM 889 N N . PRO A 1 110 ? 20.222 7.395 -16.640 1.00 77.88 110 PRO A N 1
ATOM 890 C CA . PRO A 1 110 ? 21.093 8.300 -15.905 1.00 77.88 110 PRO A CA 1
ATOM 891 C C . PRO A 1 110 ? 21.792 7.500 -14.795 1.00 77.88 110 PRO A C 1
ATOM 893 O O . PRO A 1 110 ? 21.124 6.823 -14.007 1.00 77.88 110 PRO A O 1
ATOM 896 N N . ILE A 1 111 ? 23.126 7.521 -14.817 1.00 65.12 111 ILE A N 1
ATOM 897 C CA . ILE A 1 111 ? 24.011 6.909 -13.813 1.00 65.12 111 ILE A CA 1
ATOM 898 C C . ILE A 1 111 ? 24.102 7.838 -12.605 1.00 65.12 111 ILE A C 1
ATOM 900 O O . ILE A 1 111 ? 24.232 9.063 -12.829 1.00 65.12 111 ILE A O 1
#

Foldseek 3Di:
DDDDPPVVVVVVVVVVVVVVVVVVVVVVVVVVVVVVVVVVVVVVVVVVVVVVVVVVVVVVVVCVVQVFAAAPPPGDTDHDPDDAQWDQDPVRFTAGSVQNGGDDPPDDDDD

Secondary structure (DSSP, 8-state):
-PPPGGGGSHHHHHHHHHHHHHHHHHHHHHHHHHHHHHHHHHHHHHHHHHHHHHHHHHHHHHHHHTT-EE-TTT--EE---SS-SEEE-TTS-EEETTT-SBP-TT-----

Sequence (111 aa):
MRPCKNAMELEKTLFFVKWLFNFILSLVIYLVYLTLAVDHKRKAVRIIMERTLKEASGIMKLAEEMKWKRCPDCKNLVERIGGCSHIICICGSHFCYTCGTHWSPHHECPI

Organism: Cucumis sativus (NCBI:txid3659)

Radius of gyration: 35.34 Å; Cα contacts (8 Å, |Δi|>4): 64; chains: 1; bounding box: 88×31×89 Å

Mean predicted aligned error: 13.24 Å